Protein AF-A0AAT9THZ1-F1 (afdb_monomer_lite)

Foldseek 3Di:
DFAFWWFWDADPVGIDTPPPDGRDGLPDPDDDPPTDDTKHFQDKDFADPPRWQVVSAPDPPGPWDKGWDQDDVRGMITIITRDDD

Sequence (85 aa):
MERYCILGNNTSDGMSLGTTTTAVDCRAKRVPKPYDHVLVVSGVYRAPSDAGSRYCREGPSDRRTYWSLVVAHRTVLVCFTYPNT

pLDDT: mean 81.05, std 11.04, range [48.34, 94.12]

Radius of gyration: 12.97 Å; chains: 1; bounding box: 33×27×34 Å

Structure (mmCIF, N/CA/C/O backbone):
data_AF-A0AAT9THZ1-F1
#
_entry.id   AF-A0AAT9THZ1-F1
#
loop_
_atom_site.group_PDB
_atom_site.id
_atom_site.type_symbol
_atom_site.label_atom_id
_atom_site.label_alt_id
_atom_site.label_comp_id
_atom_site.label_asym_id
_atom_site.label_entity_id
_atom_site.label_seq_id
_atom_site.pdbx_PDB_ins_code
_atom_site.Cartn_x
_atom_site.Cartn_y
_atom_site.Cartn_z
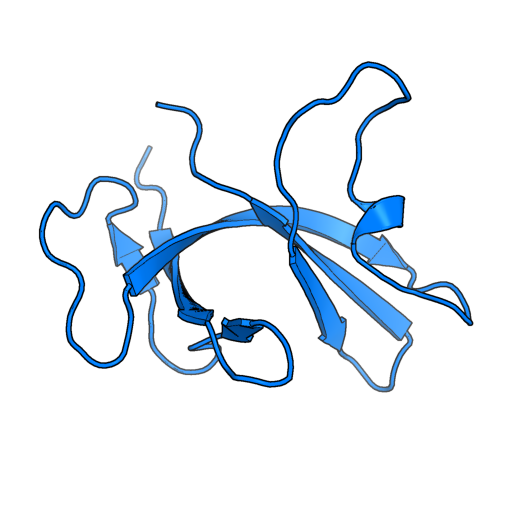_atom_site.occupancy
_atom_site.B_iso_or_equiv
_atom_site.auth_seq_id
_atom_site.auth_comp_id
_atom_site.auth_asym_id
_atom_site.auth_atom_id
_atom_site.pdbx_PDB_model_num
ATOM 1 N N . MET A 1 1 ? -16.418 -13.130 3.189 1.00 48.34 1 MET A N 1
ATOM 2 C CA . MET A 1 1 ? -14.966 -13.324 3.011 1.00 48.34 1 MET A CA 1
ATOM 3 C C . MET A 1 1 ? -14.293 -12.473 4.067 1.00 48.34 1 MET A C 1
ATOM 5 O O . MET A 1 1 ? -14.394 -11.254 3.991 1.00 48.34 1 MET A O 1
ATOM 9 N N . GLU A 1 2 ? -13.759 -13.103 5.107 1.00 49.03 2 GLU A N 1
ATOM 10 C CA . GLU A 1 2 ? -13.115 -12.407 6.223 1.00 49.03 2 GLU A CA 1
ATOM 11 C C . GLU A 1 2 ? -11.803 -11.815 5.708 1.00 49.03 2 GLU A C 1
ATOM 13 O O . GLU A 1 2 ? -10.877 -12.535 5.339 1.00 49.03 2 GLU A O 1
ATOM 18 N N . ARG A 1 3 ? -11.780 -10.490 5.541 1.00 69.56 3 ARG A N 1
ATOM 19 C CA . ARG A 1 3 ? -10.606 -9.757 5.068 1.00 69.56 3 ARG A CA 1
ATOM 20 C C . ARG A 1 3 ? -9.957 -9.157 6.303 1.00 69.56 3 ARG A C 1
ATOM 22 O O . ARG A 1 3 ? -10.519 -8.252 6.914 1.00 69.56 3 ARG A O 1
ATOM 29 N N . TYR A 1 4 ? -8.816 -9.713 6.686 1.00 70.62 4 TYR A N 1
ATOM 30 C CA . TYR A 1 4 ? -7.963 -9.117 7.700 1.00 70.62 4 TYR A CA 1
ATOM 31 C C . TYR A 1 4 ? -7.146 -7.998 7.051 1.00 70.62 4 TYR A C 1
ATOM 33 O O . TYR A 1 4 ? -6.485 -8.199 6.031 1.00 70.62 4 TYR A O 1
ATOM 41 N N . CYS A 1 5 ? -7.247 -6.813 7.633 1.00 80.00 5 CYS A N 1
ATOM 42 C CA . CYS A 1 5 ? -6.523 -5.605 7.274 1.00 80.00 5 CYS A CA 1
ATOM 43 C C . CYS A 1 5 ? -5.355 -5.374 8.234 1.00 80.00 5 CYS A C 1
ATOM 45 O O . CYS A 1 5 ? -5.265 -6.014 9.277 1.00 80.00 5 CYS A O 1
ATOM 47 N N . ILE A 1 6 ? -4.484 -4.434 7.883 1.00 83.38 6 ILE A N 1
ATOM 48 C CA . ILE A 1 6 ? -3.325 -4.008 8.667 1.00 83.38 6 ILE A CA 1
ATOM 49 C C . ILE A 1 6 ? -3.569 -2.574 9.138 1.00 83.38 6 ILE A C 1
ATOM 51 O O . ILE A 1 6 ? -4.159 -1.769 8.412 1.00 83.38 6 ILE A O 1
ATOM 55 N N . LEU A 1 7 ? -3.114 -2.240 10.343 1.00 81.25 7 LEU A N 1
ATOM 56 C CA . LEU A 1 7 ? -3.176 -0.874 10.851 1.00 81.25 7 LEU A CA 1
ATOM 57 C C . LEU A 1 7 ? -1.974 -0.044 10.397 1.00 81.25 7 LEU A C 1
ATOM 59 O O . LEU A 1 7 ? -0.832 -0.513 10.397 1.00 81.25 7 LEU A O 1
ATOM 63 N N . GLY A 1 8 ? -2.238 1.210 10.046 1.00 81.06 8 GLY A N 1
ATOM 64 C CA . GLY A 1 8 ? -1.222 2.206 9.720 1.00 81.06 8 GLY A CA 1
ATOM 65 C C . GLY A 1 8 ? -1.376 3.462 10.568 1.00 81.06 8 GLY A C 1
ATOM 66 O O . GLY A 1 8 ? -2.464 3.747 11.078 1.00 81.06 8 GLY A O 1
ATOM 67 N N . ASN A 1 9 ? -0.282 4.203 10.725 1.00 77.81 9 ASN A N 1
ATOM 68 C CA . ASN A 1 9 ? -0.304 5.542 11.288 1.00 77.81 9 ASN A CA 1
ATOM 69 C C . ASN A 1 9 ? 0.568 6.524 10.508 1.00 77.81 9 ASN A C 1
ATOM 71 O O . ASN A 1 9 ? 1.706 6.216 10.152 1.00 77.81 9 ASN A O 1
ATOM 75 N N . ASN A 1 10 ? 0.049 7.728 10.278 1.00 71.38 10 ASN A N 1
ATOM 76 C CA . ASN A 1 10 ? 0.852 8.799 9.695 1.00 71.38 10 ASN A CA 1
ATOM 77 C C . ASN A 1 10 ? 1.941 9.252 10.681 1.00 71.38 10 ASN A C 1
ATOM 79 O O . ASN A 1 10 ? 1.705 9.395 11.882 1.00 71.38 10 ASN A O 1
ATOM 83 N N . THR A 1 11 ? 3.133 9.509 10.158 1.00 69.31 11 THR A N 1
ATOM 84 C CA . THR A 1 11 ? 4.271 10.103 10.865 1.00 69.31 11 THR A CA 1
ATOM 85 C C . THR A 1 11 ? 4.725 11.362 10.122 1.00 69.31 11 THR A C 1
ATOM 87 O O . THR A 1 11 ? 4.294 11.612 8.997 1.00 69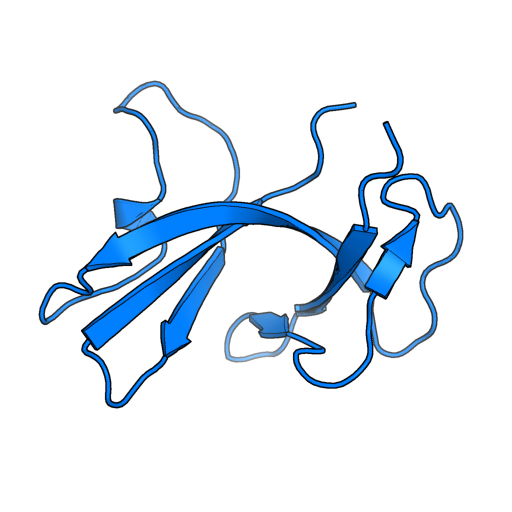.31 11 THR A O 1
ATOM 90 N N . SER A 1 12 ? 5.600 12.172 10.728 1.00 62.78 12 SER A N 1
ATOM 91 C CA . SER A 1 12 ? 6.186 13.346 10.053 1.00 62.78 12 SER A CA 1
ATOM 92 C C . SER A 1 12 ? 6.931 12.983 8.764 1.00 62.78 12 SER A C 1
ATOM 94 O O . SER A 1 12 ? 7.007 13.797 7.849 1.00 62.78 12 SER A O 1
ATOM 96 N N . ASP A 1 13 ? 7.426 11.746 8.689 1.00 65.12 13 ASP A N 1
ATOM 97 C CA . ASP A 1 13 ? 8.318 11.271 7.632 1.00 65.12 13 ASP A CA 1
ATOM 98 C C . ASP A 1 13 ? 7.611 10.298 6.665 1.00 65.12 13 ASP A C 1
ATOM 100 O O . ASP A 1 13 ? 8.243 9.755 5.757 1.00 65.12 13 ASP A O 1
ATOM 104 N N . GLY A 1 14 ? 6.305 10.045 6.845 1.00 67.44 14 GLY A N 1
ATOM 105 C CA . GLY A 1 14 ? 5.526 9.156 5.980 1.00 67.44 14 GLY A CA 1
ATOM 106 C C . GLY A 1 14 ? 4.424 8.370 6.695 1.00 67.44 14 GLY A C 1
ATOM 107 O O . GLY A 1 14 ? 3.647 8.916 7.469 1.00 67.44 14 GLY A O 1
ATOM 108 N N . MET A 1 15 ? 4.316 7.076 6.384 1.00 72.69 15 MET A N 1
ATOM 109 C CA . MET A 1 15 ? 3.350 6.145 6.980 1.00 72.69 15 MET A CA 1
ATOM 110 C C . MET A 1 15 ? 4.111 5.017 7.671 1.00 72.69 15 MET A C 1
ATOM 112 O O . MET A 1 15 ? 4.921 4.335 7.041 1.00 72.69 15 MET A O 1
ATOM 116 N N . SER A 1 16 ? 3.824 4.798 8.948 1.00 74.44 16 SER A N 1
ATOM 117 C CA . SER A 1 16 ? 4.288 3.643 9.708 1.00 74.44 16 SER A CA 1
ATOM 118 C C . SER A 1 16 ? 3.214 2.554 9.686 1.00 74.44 16 SER A C 1
ATOM 120 O O . SER A 1 16 ? 2.019 2.825 9.783 1.00 74.44 16 SER A O 1
ATOM 122 N N . LEU A 1 17 ? 3.637 1.304 9.519 1.00 70.94 17 LEU A N 1
ATOM 123 C CA . LEU A 1 17 ? 2.752 0.146 9.418 1.00 70.94 17 LEU A CA 1
ATOM 124 C C . LEU A 1 17 ? 2.931 -0.742 10.650 1.00 70.94 17 LEU A C 1
ATOM 126 O O . LEU A 1 17 ? 4.054 -1.117 10.992 1.00 70.94 17 LEU A O 1
ATOM 130 N N . GLY A 1 18 ? 1.825 -1.136 11.283 1.00 67.38 18 GLY A N 1
ATOM 131 C CA . GLY A 1 18 ? 1.797 -2.110 12.377 1.00 67.38 18 GLY A CA 1
ATOM 132 C C . GLY A 1 18 ? 2.050 -3.536 11.877 1.00 67.38 18 GLY A C 1
ATOM 133 O O . GLY A 1 18 ? 1.173 -4.391 11.946 1.00 67.38 18 GLY A O 1
ATOM 134 N N . THR A 1 19 ? 3.231 -3.798 11.323 1.00 61.84 19 THR A N 1
ATOM 135 C CA . THR A 1 19 ? 3.524 -5.015 10.542 1.00 61.84 19 THR A CA 1
ATOM 136 C C . THR A 1 19 ? 3.591 -6.311 11.350 1.00 61.84 19 THR A C 1
ATOM 138 O O . THR A 1 19 ? 3.497 -7.382 10.759 1.00 61.84 19 THR A O 1
ATOM 141 N N . THR A 1 20 ? 3.719 -6.251 12.677 1.00 57.00 20 THR A N 1
ATOM 142 C CA . THR A 1 20 ? 3.987 -7.440 13.502 1.00 57.00 20 THR A CA 1
ATOM 143 C C . THR A 1 20 ? 2.768 -8.067 14.178 1.00 57.00 20 THR A C 1
ATOM 145 O O . THR A 1 20 ? 2.854 -9.237 14.534 1.00 57.00 20 THR A O 1
ATOM 148 N N . THR A 1 21 ? 1.629 -7.373 14.330 1.00 56.16 21 THR A N 1
ATOM 149 C CA . THR A 1 21 ? 0.490 -7.916 15.117 1.00 56.16 21 THR A CA 1
ATOM 150 C C . THR A 1 21 ? -0.847 -7.177 14.918 1.00 56.16 21 THR A C 1
ATOM 152 O O . THR A 1 21 ? -1.686 -7.166 15.814 1.00 56.16 21 THR A O 1
ATOM 155 N N . THR A 1 22 ? -1.090 -6.541 13.765 1.00 64.81 22 THR A N 1
ATOM 156 C CA . THR A 1 22 ? -2.299 -5.703 13.568 1.00 64.81 22 THR A CA 1
ATOM 157 C C . THR A 1 22 ? -3.307 -6.253 12.560 1.00 64.81 22 THR A C 1
ATOM 159 O O . THR A 1 22 ? -3.910 -5.492 11.810 1.00 64.81 22 THR A O 1
ATOM 162 N N . ALA A 1 23 ? -3.525 -7.571 12.550 1.00 67.94 23 ALA A N 1
ATOM 163 C CA . ALA A 1 23 ? -4.635 -8.155 11.800 1.00 67.94 23 ALA A CA 1
ATOM 164 C C . ALA A 1 23 ? -5.972 -7.706 12.419 1.00 67.94 23 ALA A C 1
ATOM 166 O O . ALA A 1 23 ? -6.359 -8.176 13.489 1.00 67.94 23 ALA A O 1
ATOM 167 N N . VAL A 1 24 ? -6.665 -6.781 11.757 1.00 75.31 24 VAL A N 1
ATOM 168 C CA . VAL A 1 24 ? -7.963 -6.242 12.194 1.00 75.31 24 VAL A CA 1
ATOM 169 C C . VAL A 1 24 ? -9.050 -6.525 11.168 1.00 75.31 24 VAL A C 1
ATOM 171 O O . VAL A 1 24 ? -8.765 -6.716 9.988 1.00 75.31 24 VAL A O 1
ATOM 174 N N . ASP A 1 25 ? -10.311 -6.512 11.594 1.00 78.00 25 ASP A N 1
ATOM 175 C CA . ASP A 1 25 ? -11.435 -6.495 10.657 1.00 78.00 25 ASP A CA 1
ATOM 176 C C . ASP A 1 25 ? -11.336 -5.241 9.770 1.00 78.00 25 ASP A C 1
ATOM 178 O O . ASP A 1 25 ? -11.267 -4.118 10.273 1.00 78.00 25 ASP A O 1
ATOM 182 N N . CYS A 1 26 ? -11.343 -5.416 8.446 1.00 79.38 26 CYS A N 1
ATOM 183 C CA . CYS A 1 26 ? -11.309 -4.302 7.497 1.00 79.38 26 CYS A CA 1
ATOM 184 C C . CYS A 1 26 ? -12.464 -3.295 7.650 1.00 79.38 26 CYS A C 1
ATOM 186 O O . CYS A 1 26 ? -12.369 -2.179 7.145 1.00 79.38 26 CYS A O 1
ATOM 188 N N . ARG A 1 27 ? -13.557 -3.667 8.324 1.00 75.25 27 ARG A N 1
ATOM 189 C CA . ARG A 1 27 ? -14.722 -2.819 8.625 1.00 75.25 27 ARG A CA 1
ATOM 190 C C . ARG A 1 27 ? -14.711 -2.279 10.056 1.00 75.25 27 ARG A C 1
ATOM 192 O O . ARG A 1 27 ? -15.722 -1.734 10.511 1.00 75.25 27 ARG A O 1
ATOM 199 N N . ALA A 1 28 ? -13.607 -2.441 10.785 1.00 76.12 28 ALA A N 1
ATOM 200 C CA . ALA A 1 28 ? -13.484 -1.960 12.151 1.00 76.12 28 ALA A CA 1
ATOM 201 C C . ALA A 1 28 ? -13.786 -0.454 12.226 1.00 76.12 28 ALA A C 1
ATOM 203 O O . ALA A 1 28 ? -13.073 0.380 11.679 1.00 76.12 28 ALA A O 1
ATOM 204 N N . LYS A 1 29 ? -14.850 -0.099 12.957 1.00 70.75 29 LYS A N 1
ATOM 205 C CA . LYS A 1 29 ? -15.232 1.303 13.207 1.00 70.75 29 LYS A CA 1
ATOM 206 C C . LYS A 1 29 ? -14.358 1.981 14.265 1.00 70.75 29 LYS A C 1
ATOM 208 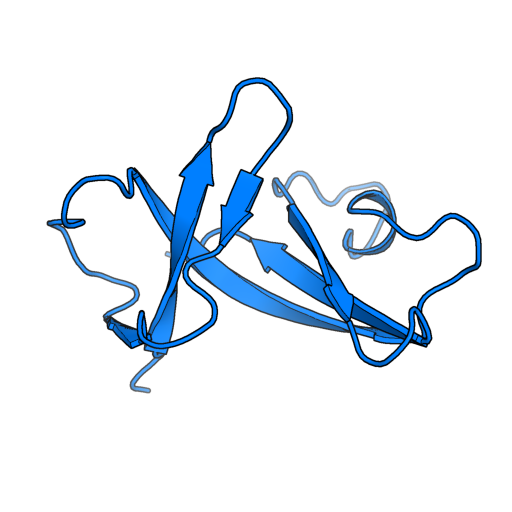O O . LYS A 1 29 ? -14.448 3.189 14.452 1.00 70.75 29 LYS A O 1
ATOM 213 N N . ARG A 1 30 ? -13.576 1.199 15.014 1.00 73.12 30 ARG A N 1
ATOM 214 C CA . ARG A 1 30 ? -12.691 1.675 16.080 1.00 73.12 30 ARG A CA 1
ATOM 215 C C . ARG A 1 30 ? -11.286 1.175 15.806 1.00 73.12 30 ARG A C 1
ATOM 217 O O . ARG A 1 30 ? -11.044 -0.027 15.850 1.00 73.12 30 ARG A O 1
ATOM 224 N N . VAL A 1 31 ? -10.387 2.114 15.553 1.00 74.50 31 VAL A N 1
ATOM 225 C CA . VAL A 1 31 ? -8.962 1.854 15.392 1.00 74.50 31 VAL A CA 1
ATOM 226 C C . VAL A 1 31 ? -8.266 2.199 16.715 1.00 74.50 31 VAL A C 1
ATOM 228 O O . VAL A 1 31 ? -8.475 3.300 17.232 1.00 74.50 31 VAL A O 1
ATOM 231 N N . PRO A 1 32 ? -7.508 1.273 17.328 1.00 73.75 32 PRO A N 1
ATOM 232 C CA . PRO A 1 32 ? -6.794 1.559 18.564 1.00 73.75 32 PRO A CA 1
ATOM 233 C C . PRO A 1 32 ? -5.658 2.554 18.313 1.00 73.75 32 PRO A C 1
ATOM 235 O O . PRO A 1 32 ? -4.894 2.415 17.360 1.00 73.75 32 PRO A O 1
ATOM 238 N N . LYS A 1 33 ? -5.503 3.532 19.212 1.00 78.69 33 LYS A N 1
ATOM 239 C CA . LYS A 1 33 ? -4.328 4.415 19.204 1.00 78.69 33 LYS A CA 1
ATOM 240 C C . LYS A 1 33 ? -3.046 3.575 19.363 1.00 78.69 33 LYS A C 1
ATOM 242 O O . LYS A 1 33 ? -3.067 2.613 20.131 1.00 78.69 33 LYS A O 1
ATOM 247 N N . PRO A 1 34 ? -1.941 3.932 18.684 1.00 75.00 34 PRO A N 1
ATOM 248 C CA . PRO A 1 34 ? -1.703 5.185 17.955 1.00 75.00 34 PRO A CA 1
ATOM 249 C C . PRO A 1 34 ? -2.159 5.181 16.486 1.00 75.00 34 PRO A C 1
ATOM 251 O O . PRO A 1 34 ? -1.869 6.134 15.770 1.00 75.00 34 PRO A O 1
ATOM 254 N N . TYR A 1 35 ? -2.837 4.130 16.029 1.00 78.12 35 TYR A N 1
ATOM 255 C CA . TYR A 1 35 ? -3.224 3.983 14.633 1.00 78.12 35 TYR A CA 1
ATOM 256 C C . TYR A 1 35 ? -4.470 4.799 14.290 1.00 78.12 35 TYR A C 1
ATOM 258 O O . TYR A 1 35 ? -5.383 4.947 15.104 1.00 78.12 35 TYR A O 1
ATOM 266 N N . ASP A 1 36 ? -4.504 5.311 13.065 1.00 80.31 36 ASP A N 1
ATOM 267 C CA . ASP A 1 36 ? -5.607 6.101 12.516 1.00 80.31 36 ASP A CA 1
ATOM 268 C C . ASP A 1 36 ? -6.111 5.563 11.165 1.00 80.31 36 ASP A C 1
ATOM 270 O O . ASP A 1 36 ? -7.182 5.977 10.721 1.00 80.31 36 ASP A O 1
ATOM 274 N N . HIS A 1 37 ? -5.423 4.586 10.553 1.00 82.25 37 HIS A N 1
ATOM 275 C CA . HIS A 1 37 ? -5.823 3.985 9.271 1.00 82.25 37 HIS A CA 1
ATOM 276 C C . HIS A 1 37 ? -5.970 2.464 9.341 1.00 82.25 37 HIS A C 1
ATOM 278 O O . HIS A 1 37 ? -5.184 1.771 9.986 1.00 82.25 37 HIS A O 1
ATOM 284 N N . VAL A 1 38 ? -6.949 1.950 8.592 1.00 85.06 38 VAL A N 1
ATOM 285 C CA . VAL A 1 38 ? -7.123 0.526 8.275 1.00 85.06 38 VAL A CA 1
ATOM 286 C C . VAL A 1 38 ? -6.804 0.341 6.796 1.00 85.06 38 VAL A C 1
ATOM 288 O O . VAL A 1 38 ? -7.414 0.993 5.949 1.00 85.06 38 VAL A O 1
ATOM 291 N N . LEU A 1 39 ? -5.847 -0.528 6.481 1.00 84.88 39 LEU A N 1
ATOM 292 C CA . LEU A 1 39 ? -5.315 -0.710 5.133 1.00 84.88 39 LEU A CA 1
ATOM 293 C C . LEU A 1 39 ? -5.372 -2.180 4.707 1.00 84.88 39 LEU A C 1
ATOM 295 O O . LEU A 1 39 ? -5.193 -3.085 5.520 1.00 84.88 39 LEU A O 1
ATOM 299 N N . VAL A 1 40 ? -5.558 -2.424 3.413 1.00 87.00 40 VAL A N 1
ATOM 300 C CA . VAL A 1 40 ? -5.399 -3.747 2.789 1.00 87.00 40 VAL A CA 1
ATOM 301 C C . VAL A 1 40 ? -4.116 -3.805 1.977 1.00 87.00 40 VAL A C 1
ATOM 303 O O . VAL A 1 40 ? -3.704 -2.802 1.391 1.00 87.00 40 VAL A O 1
ATOM 306 N N . VAL A 1 41 ? -3.528 -4.998 1.864 1.00 87.12 41 VAL A N 1
ATOM 307 C CA . VAL A 1 41 ? -2.547 -5.271 0.807 1.00 87.12 41 VAL A CA 1
ATOM 308 C C . VAL A 1 41 ? -3.284 -5.258 -0.532 1.00 87.12 41 VAL A C 1
ATOM 310 O O . VAL A 1 41 ? -4.209 -6.036 -0.746 1.00 87.12 41 VAL A O 1
ATOM 313 N N . SER A 1 42 ? -2.875 -4.356 -1.419 1.00 89.94 42 SER A N 1
ATOM 314 C CA . SER A 1 42 ? -3.419 -4.222 -2.779 1.00 89.94 42 SER A CA 1
ATOM 315 C C . SER A 1 42 ? -2.566 -4.927 -3.828 1.00 89.94 42 SER A C 1
ATOM 317 O O . SER A 1 42 ? -3.079 -5.310 -4.871 1.00 89.94 42 SER A O 1
ATOM 319 N N . GLY A 1 43 ? -1.280 -5.140 -3.548 1.00 89.88 43 GLY A N 1
ATOM 320 C CA . GLY A 1 43 ? -0.379 -5.830 -4.461 1.00 89.88 43 GLY A CA 1
ATOM 321 C C . GLY A 1 43 ? 0.979 -6.119 -3.837 1.00 89.88 43 GLY A C 1
ATOM 322 O O . GLY A 1 43 ? 1.381 -5.483 -2.859 1.00 89.88 43 GLY A O 1
ATOM 323 N N . VAL A 1 44 ? 1.681 -7.089 -4.416 1.00 91.50 44 VAL A N 1
ATOM 324 C CA . VAL A 1 44 ? 3.054 -7.454 -4.058 1.00 91.50 44 VAL A CA 1
ATOM 325 C C . VAL A 1 44 ? 3.843 -7.602 -5.349 1.00 91.50 44 VAL A C 1
ATOM 327 O O . VAL A 1 44 ? 3.484 -8.396 -6.216 1.00 91.50 44 VAL A O 1
ATOM 330 N N . TYR A 1 45 ? 4.916 -6.832 -5.471 1.00 92.31 45 TYR A N 1
ATOM 331 C CA . TYR A 1 45 ? 5.708 -6.721 -6.687 1.00 92.31 45 TYR A CA 1
ATOM 332 C C . TYR A 1 45 ? 7.191 -6.914 -6.387 1.00 92.31 45 TYR A C 1
ATOM 334 O O . TYR A 1 45 ? 7.649 -6.757 -5.252 1.00 92.31 45 TYR A O 1
ATOM 342 N N . ARG A 1 46 ? 7.977 -7.196 -7.427 1.00 94.12 46 ARG A N 1
ATOM 343 C CA . ARG A 1 46 ? 9.432 -7.067 -7.341 1.00 94.12 46 ARG A CA 1
ATOM 344 C C . ARG A 1 46 ? 9.785 -5.588 -7.181 1.00 94.12 46 ARG A C 1
ATOM 346 O O . ARG A 1 46 ? 9.302 -4.761 -7.949 1.00 94.12 46 ARG A O 1
ATOM 353 N N . ALA A 1 47 ? 10.614 -5.260 -6.196 1.00 93.12 47 ALA A N 1
ATOM 354 C CA . ALA A 1 47 ? 11.016 -3.883 -5.943 1.00 93.12 47 ALA A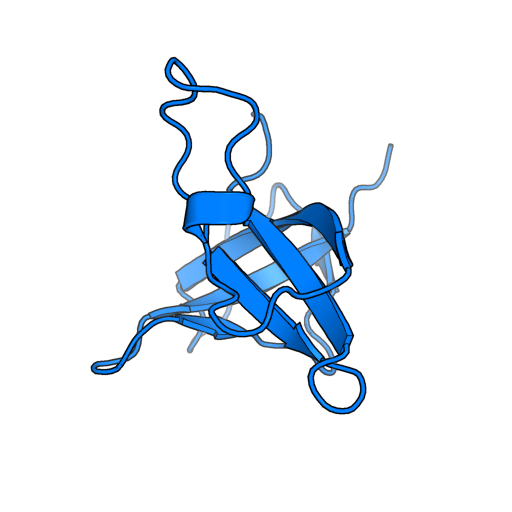 CA 1
ATOM 355 C C . ALA A 1 47 ? 12.017 -3.403 -7.013 1.00 93.12 47 ALA A C 1
ATOM 357 O O . ALA A 1 47 ? 13.084 -4.011 -7.153 1.00 93.12 47 ALA A O 1
ATOM 358 N N . PRO A 1 48 ? 11.715 -2.324 -7.759 1.00 90.38 48 PRO A N 1
ATOM 359 C CA . PRO A 1 48 ? 12.724 -1.629 -8.553 1.00 90.38 48 PRO A CA 1
ATOM 360 C C . PRO A 1 48 ? 13.704 -0.864 -7.644 1.00 90.38 48 PRO A C 1
ATOM 362 O O . PRO A 1 48 ? 13.473 -0.698 -6.445 1.00 90.38 48 PRO A O 1
ATOM 365 N N . SER A 1 49 ? 14.817 -0.380 -8.201 1.00 89.25 49 SER A N 1
ATOM 366 C CA . SER A 1 49 ? 15.861 0.328 -7.436 1.00 89.25 49 SER A CA 1
ATOM 367 C C . SER A 1 49 ? 15.353 1.601 -6.746 1.00 89.25 49 SER A C 1
ATOM 369 O O . SER A 1 49 ? 15.834 1.954 -5.667 1.00 89.25 49 SER A O 1
ATOM 371 N N . ASP A 1 50 ? 14.355 2.249 -7.342 1.00 91.19 50 ASP A N 1
ATOM 372 C CA . ASP A 1 50 ? 13.699 3.478 -6.904 1.00 91.19 50 ASP A CA 1
ATOM 373 C C . ASP A 1 50 ? 12.272 3.225 -6.367 1.00 91.19 50 ASP A C 1
ATOM 375 O O . ASP A 1 50 ? 11.415 4.113 -6.433 1.00 91.19 50 ASP A O 1
ATOM 379 N N . ALA A 1 51 ? 12.013 2.008 -5.866 1.00 90.81 51 ALA A N 1
ATOM 380 C CA . ALA A 1 51 ? 10.710 1.545 -5.392 1.00 90.81 51 ALA A CA 1
ATOM 381 C C . ALA A 1 51 ? 9.976 2.550 -4.491 1.00 90.81 51 ALA A C 1
ATOM 383 O O . ALA A 1 51 ? 10.553 3.182 -3.608 1.00 90.81 51 ALA A O 1
ATOM 384 N N . GLY A 1 52 ? 8.663 2.647 -4.696 1.00 89.00 52 GLY A N 1
ATOM 385 C CA . GLY A 1 52 ? 7.781 3.534 -3.948 1.00 89.00 52 GLY A CA 1
ATOM 386 C C . GLY A 1 52 ? 6.331 3.422 -4.412 1.00 89.00 52 GLY A C 1
ATOM 387 O O . GLY A 1 52 ? 6.027 2.731 -5.386 1.00 89.00 52 GLY A O 1
ATOM 388 N N . SER A 1 53 ? 5.433 4.145 -3.744 1.00 90.38 53 SER A N 1
ATOM 389 C CA . SER A 1 53 ? 3.979 4.006 -3.917 1.00 90.38 53 SER A CA 1
ATOM 390 C C . SER A 1 53 ? 3.462 4.327 -5.322 1.00 90.38 53 SER A C 1
ATOM 392 O O . SER A 1 53 ? 2.390 3.858 -5.697 1.00 90.38 53 SER A O 1
ATOM 394 N N . ARG A 1 54 ? 4.223 5.059 -6.149 1.00 90.62 54 ARG A N 1
ATOM 395 C CA . ARG A 1 54 ? 3.872 5.299 -7.563 1.00 90.62 54 ARG A CA 1
ATOM 396 C C . ARG A 1 54 ? 3.727 4.009 -8.374 1.00 90.62 54 ARG A C 1
ATOM 398 O O . ARG A 1 54 ? 2.895 3.962 -9.272 1.00 90.62 54 ARG A O 1
ATOM 405 N N . TYR A 1 55 ? 4.493 2.973 -8.027 1.00 92.00 55 TYR A N 1
ATOM 406 C CA . TYR A 1 55 ? 4.447 1.662 -8.679 1.00 92.00 55 TYR A CA 1
ATOM 407 C C . TYR A 1 55 ? 3.241 0.818 -8.245 1.00 92.00 55 TYR A C 1
ATOM 409 O O . TYR A 1 55 ? 3.002 -0.234 -8.822 1.00 92.00 55 TYR A O 1
ATOM 417 N N . CYS A 1 56 ? 2.481 1.267 -7.242 1.00 92.81 56 CYS A N 1
ATOM 418 C CA . CYS A 1 56 ? 1.286 0.574 -6.766 1.00 92.81 56 CYS A CA 1
ATOM 419 C C . CYS A 1 56 ? 0.024 0.905 -7.571 1.00 92.81 56 CYS A C 1
ATOM 421 O O . CYS A 1 56 ? -0.989 0.236 -7.402 1.00 92.81 56 CYS A O 1
ATOM 423 N N . ARG A 1 57 ? 0.059 1.944 -8.414 1.00 92.00 57 ARG A N 1
ATOM 424 C CA . ARG A 1 57 ? -1.099 2.364 -9.210 1.00 92.00 57 ARG A CA 1
ATOM 425 C C . ARG A 1 57 ? -1.335 1.389 -10.358 1.00 92.00 57 ARG A C 1
ATOM 427 O O . ARG A 1 57 ? -0.404 1.068 -11.090 1.00 92.00 57 ARG A O 1
ATOM 434 N N . GLU A 1 58 ? -2.589 1.012 -10.582 1.00 89.44 58 GLU A N 1
ATOM 435 C CA . GLU A 1 58 ? -2.973 0.089 -11.666 1.00 89.44 58 GLU A CA 1
ATOM 436 C C . GLU A 1 58 ? -3.119 0.780 -13.039 1.00 89.44 58 GLU A C 1
ATOM 438 O O . GLU A 1 58 ? -3.557 0.178 -14.016 1.00 89.44 58 GLU A O 1
ATOM 443 N N . GLY A 1 59 ? -2.744 2.057 -13.142 1.00 88.00 59 GLY A N 1
ATOM 444 C CA . GLY A 1 59 ? -2.760 2.818 -14.386 1.00 88.00 59 GLY A CA 1
ATOM 445 C C . GLY A 1 59 ? -2.809 4.331 -14.157 1.00 88.00 59 GLY A C 1
ATOM 446 O O . GLY A 1 59 ? -2.931 4.790 -13.019 1.00 88.00 59 GLY A O 1
ATOM 447 N N . PRO A 1 60 ? -2.745 5.135 -15.231 1.00 86.12 60 PRO A N 1
ATOM 448 C CA . PRO A 1 60 ? -2.741 6.598 -15.136 1.00 86.12 60 PRO A CA 1
ATOM 449 C C . PRO A 1 60 ? -4.063 7.180 -14.613 1.00 86.12 60 PRO A C 1
ATOM 451 O O . PRO A 1 60 ? -4.076 8.281 -14.068 1.00 86.12 60 PRO A O 1
ATOM 454 N N . SER A 1 61 ? -5.171 6.448 -14.752 1.00 89.19 61 SER A N 1
ATOM 455 C CA . SER A 1 61 ? -6.493 6.858 -14.263 1.00 89.19 61 SER A CA 1
ATOM 456 C C . SER A 1 61 ? -6.788 6.401 -12.831 1.00 89.19 61 SER A C 1
ATOM 458 O O . SER A 1 61 ? -7.838 6.757 -12.298 1.00 89.19 61 SER A O 1
ATOM 460 N N . ASP A 1 62 ? -5.894 5.630 -12.201 1.00 90.38 62 ASP A N 1
ATOM 461 C CA . ASP A 1 62 ? -6.081 5.175 -10.825 1.00 90.38 62 ASP A CA 1
ATOM 462 C C . ASP A 1 62 ? -5.872 6.341 -9.848 1.00 90.38 62 ASP A C 1
ATOM 464 O O . ASP A 1 62 ? -4.770 6.880 -9.702 1.00 90.38 62 ASP A O 1
ATOM 468 N N . ARG A 1 63 ? -6.964 6.745 -9.193 1.00 88.62 63 ARG A N 1
ATOM 469 C CA . ARG A 1 63 ? -6.999 7.856 -8.232 1.00 88.62 63 ARG A CA 1
ATOM 470 C C . ARG A 1 63 ? -6.886 7.397 -6.779 1.00 88.62 63 ARG A C 1
ATOM 472 O O . ARG A 1 63 ? -6.990 8.234 -5.885 1.00 88.62 63 ARG A O 1
ATOM 479 N N . ARG A 1 64 ? -6.710 6.097 -6.522 1.00 91.12 64 ARG A N 1
ATOM 480 C CA . ARG A 1 64 ? -6.561 5.586 -5.156 1.00 91.12 64 ARG A CA 1
ATOM 481 C C . ARG A 1 64 ? -5.268 6.105 -4.526 1.00 91.12 64 ARG A C 1
ATOM 483 O O . ARG A 1 64 ? -4.234 6.242 -5.184 1.00 91.12 64 ARG A O 1
ATOM 490 N N . THR A 1 65 ? -5.329 6.379 -3.227 1.00 89.94 65 THR A N 1
ATOM 491 C CA . THR A 1 65 ? -4.139 6.676 -2.427 1.00 89.94 65 THR A CA 1
ATOM 492 C C . THR A 1 65 ? -3.423 5.373 -2.100 1.00 89.94 65 THR A C 1
ATOM 494 O O . THR A 1 65 ? -4.056 4.396 -1.693 1.00 89.94 65 THR A O 1
ATOM 497 N N . TYR A 1 66 ? -2.101 5.370 -2.264 1.00 90.69 66 TYR A N 1
ATOM 498 C CA . TYR A 1 66 ? -1.265 4.207 -2.004 1.00 90.69 66 TYR A CA 1
ATOM 499 C C . TYR A 1 66 ? -0.130 4.522 -1.049 1.00 90.69 66 TYR A C 1
ATOM 501 O O . TYR A 1 66 ? 0.534 5.556 -1.159 1.00 90.69 66 TYR A O 1
ATOM 509 N N . TRP A 1 67 ? 0.156 3.541 -0.206 1.00 90.00 67 TRP A N 1
ATOM 510 C CA . TRP A 1 67 ? 1.382 3.444 0.569 1.00 90.00 67 TRP A CA 1
ATOM 511 C C . TRP A 1 67 ? 2.149 2.210 0.136 1.00 90.00 67 TRP A C 1
ATOM 513 O O . TRP A 1 67 ? 1.594 1.284 -0.457 1.00 90.00 67 TRP A O 1
ATOM 523 N N . SER A 1 68 ? 3.442 2.193 0.425 1.00 88.94 68 SER A N 1
ATOM 524 C CA . SER A 1 68 ? 4.287 1.074 0.052 1.00 88.94 68 SER A CA 1
ATOM 525 C C . SER A 1 68 ? 5.346 0.794 1.094 1.00 88.94 68 SER A C 1
ATOM 527 O O . SER A 1 68 ? 5.901 1.728 1.668 1.00 88.94 68 SER A O 1
ATOM 529 N N . LEU A 1 69 ? 5.682 -0.479 1.258 1.00 87.94 69 LEU A N 1
ATOM 530 C CA . LEU A 1 69 ? 6.796 -0.928 2.075 1.00 87.94 69 LEU A CA 1
ATOM 531 C C . LEU A 1 69 ? 7.721 -1.789 1.227 1.00 87.94 69 LEU A C 1
ATOM 533 O O . LEU A 1 69 ? 7.274 -2.711 0.546 1.00 87.94 69 LEU A O 1
ATOM 537 N N . VAL A 1 70 ? 9.014 -1.501 1.293 1.00 87.38 70 VAL A N 1
ATOM 538 C CA . VAL A 1 70 ? 10.030 -2.347 0.680 1.00 87.38 70 VAL A CA 1
ATOM 539 C C . VAL A 1 70 ? 10.555 -3.315 1.742 1.00 87.38 70 VAL A C 1
ATOM 541 O O . VAL A 1 70 ? 11.043 -2.889 2.786 1.00 87.38 70 VAL A O 1
ATOM 544 N N . VAL A 1 71 ? 10.475 -4.615 1.470 1.00 84.94 71 VAL A N 1
ATOM 545 C CA . VAL A 1 71 ? 10.857 -5.696 2.392 1.00 84.94 71 VAL A CA 1
ATOM 546 C C . VAL A 1 71 ? 11.848 -6.661 1.737 1.00 84.94 71 VAL A C 1
ATOM 548 O O . VAL A 1 71 ? 12.289 -6.444 0.604 1.00 84.94 71 VAL A O 1
ATOM 551 N N . ALA A 1 72 ? 12.230 -7.716 2.468 1.00 86.38 72 ALA A N 1
ATOM 552 C CA . ALA A 1 72 ? 13.094 -8.797 1.987 1.00 86.38 72 ALA A CA 1
ATOM 553 C C . ALA A 1 72 ? 14.381 -8.274 1.322 1.00 86.38 72 ALA A C 1
ATOM 555 O O . ALA A 1 72 ? 14.587 -8.429 0.120 1.00 86.38 72 ALA A O 1
ATOM 556 N N . HIS A 1 73 ? 15.229 -7.585 2.093 1.00 87.19 73 HIS A N 1
ATOM 557 C CA . HIS A 1 73 ? 16.494 -7.015 1.603 1.00 87.19 73 HIS A CA 1
ATOM 558 C C . HIS A 1 73 ? 16.344 -6.133 0.353 1.00 87.19 73 HIS A C 1
ATOM 560 O O . HIS A 1 73 ? 17.175 -6.159 -0.549 1.00 87.19 73 HIS A O 1
ATOM 566 N N . ARG A 1 74 ? 15.279 -5.328 0.307 1.00 87.62 74 ARG A N 1
ATOM 567 C CA . ARG A 1 74 ? 14.977 -4.412 -0.801 1.00 87.62 74 ARG A CA 1
ATOM 568 C C . ARG A 1 74 ? 14.576 -5.067 -2.122 1.00 87.62 74 ARG A C 1
ATOM 570 O O . ARG A 1 74 ? 14.666 -4.425 -3.162 1.00 87.62 74 ARG A O 1
ATOM 577 N N . THR A 1 75 ? 14.098 -6.309 -2.092 1.00 92.25 75 THR A N 1
ATOM 578 C CA . THR A 1 75 ? 13.720 -7.048 -3.312 1.00 92.25 75 THR A CA 1
ATOM 579 C C . THR A 1 75 ? 12.216 -7.119 -3.557 1.00 92.25 75 THR A C 1
ATOM 581 O O . THR A 1 75 ? 11.799 -7.375 -4.688 1.00 92.25 75 THR A O 1
ATOM 584 N N . VAL A 1 76 ? 11.395 -6.851 -2.538 1.00 92.38 76 VAL A N 1
ATOM 585 C CA . VAL A 1 76 ? 9.932 -6.948 -2.619 1.00 92.38 76 VAL A CA 1
ATOM 586 C C . VAL A 1 76 ? 9.295 -5.620 -2.232 1.00 92.38 76 VAL A C 1
ATOM 588 O O . VAL A 1 76 ? 9.630 -5.046 -1.199 1.00 92.38 76 VAL A O 1
ATOM 591 N N . LEU A 1 77 ? 8.368 -5.144 -3.060 1.00 91.69 77 LEU A N 1
ATOM 592 C CA . LEU A 1 77 ? 7.527 -3.977 -2.822 1.00 91.69 77 LEU A CA 1
ATOM 593 C C . LEU A 1 77 ? 6.116 -4.455 -2.478 1.00 91.69 77 LEU A C 1
ATOM 595 O O . LEU A 1 77 ? 5.447 -5.063 -3.311 1.00 91.69 77 LEU A O 1
ATOM 599 N N . VAL A 1 78 ? 5.655 -4.162 -1.269 1.00 90.56 78 VAL A N 1
ATOM 600 C CA . VAL A 1 78 ? 4.280 -4.423 -0.834 1.00 90.56 78 VAL A CA 1
ATOM 601 C C . VAL A 1 78 ? 3.498 -3.120 -0.900 1.00 90.56 78 VAL A C 1
ATOM 603 O O . VAL A 1 78 ? 3.945 -2.103 -0.371 1.00 90.56 78 VAL A O 1
ATOM 606 N N . CYS A 1 79 ? 2.339 -3.153 -1.547 1.00 91.75 79 CYS A N 1
ATOM 607 C CA . CYS A 1 79 ? 1.467 -2.007 -1.758 1.00 91.75 79 CYS A CA 1
ATOM 608 C C . CYS A 1 79 ? 0.236 -2.083 -0.862 1.00 91.75 79 CYS A C 1
ATOM 610 O O . CYS A 1 79 ? -0.408 -3.128 -0.756 1.00 91.75 79 CYS A O 1
ATOM 612 N N . PHE A 1 80 ? -0.135 -0.949 -0.277 1.00 89.56 80 PHE A N 1
ATOM 613 C CA . PHE A 1 80 ? -1.275 -0.816 0.619 1.00 89.56 80 PHE A CA 1
ATOM 614 C C . PHE A 1 80 ? -2.213 0.279 0.131 1.00 89.56 80 PHE A C 1
ATOM 616 O O . PHE A 1 80 ? -1.764 1.312 -0.365 1.00 89.56 80 PHE A O 1
ATOM 623 N N . THR A 1 81 ? -3.510 0.065 0.299 1.00 90.44 81 THR A N 1
ATOM 624 C CA . THR A 1 81 ? -4.537 1.075 0.027 1.00 90.44 81 THR A CA 1
ATOM 625 C C . THR A 1 81 ? -5.707 0.895 0.988 1.00 90.44 81 THR A C 1
ATOM 627 O O . THR A 1 81 ? -5.715 -0.031 1.806 1.00 90.44 81 THR A O 1
ATOM 630 N N . TYR A 1 82 ? -6.685 1.788 0.917 1.00 88.06 82 TYR A N 1
ATOM 631 C CA . TYR A 1 82 ? -7.910 1.631 1.684 1.00 88.06 82 TYR A CA 1
ATOM 632 C C . TYR A 1 82 ? -8.717 0.424 1.180 1.00 88.06 82 TYR A C 1
ATOM 634 O O . TYR A 1 82 ? -8.71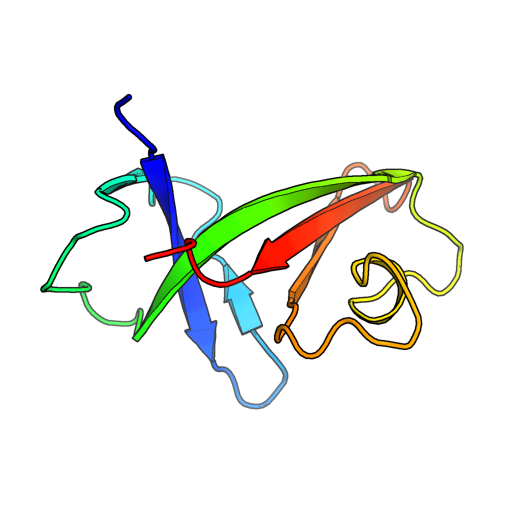6 0.137 -0.019 1.00 88.06 82 TYR A O 1
ATOM 642 N N . PRO A 1 83 ? -9.422 -0.297 2.066 1.00 83.44 83 PRO A N 1
ATOM 643 C CA . PRO A 1 83 ? -10.338 -1.348 1.647 1.00 83.44 83 PRO A CA 1
ATOM 644 C C . PRO A 1 83 ? -11.392 -0.776 0.691 1.00 83.44 83 PRO A C 1
ATOM 646 O O . PRO A 1 83 ? -11.937 0.298 0.942 1.00 83.44 83 PRO A O 1
ATOM 649 N N . ASN A 1 84 ? -11.721 -1.509 -0.376 1.00 73.69 84 ASN A N 1
ATOM 650 C CA . ASN A 1 84 ? -12.914 -1.197 -1.161 1.00 73.69 84 ASN A CA 1
ATOM 651 C C . ASN A 1 84 ? -14.138 -1.372 -0.246 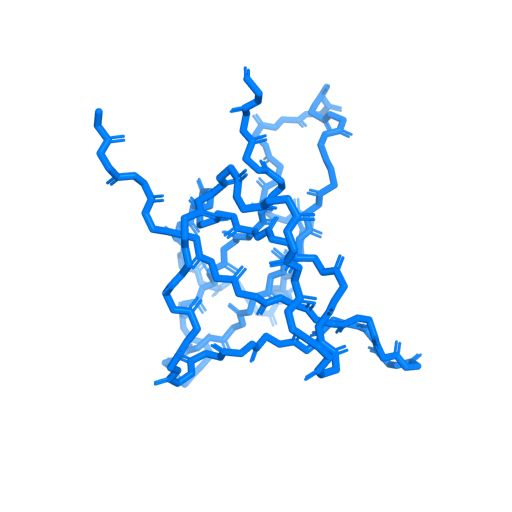1.00 73.69 84 ASN A C 1
ATOM 653 O O . ASN A 1 84 ? -14.318 -2.455 0.324 1.00 73.69 84 ASN A O 1
ATOM 657 N N . THR A 1 85 ? -14.920 -0.303 -0.083 1.00 57.19 85 THR A N 1
ATOM 658 C CA . THR A 1 85 ? -16.186 -0.286 0.669 1.00 57.19 85 THR A CA 1
ATOM 659 C C . THR A 1 85 ? -17.211 -1.230 0.067 1.00 57.19 85 THR A C 1
ATOM 661 O O . THR A 1 85 ? -17.348 -1.195 -1.177 1.00 57.19 85 THR A O 1
#

Secondary structure (DSSP, 8-state):
---EEEEEEEETTEEEE-TTT--EETT-S-PPTT--EEEEEEEEEEPPTT-SGGGG-SSTT-----EEEEETTTTEEEEEEPPP-